Protein AF-A0A257WYM8-F1 (afdb_monomer)

Secondary structure (DSSP, 8-state):
-HHHHHHHHHHHHHHHS-HHHIIIIITT-EE-TT--TTSS---EE-SSTT-

pLDDT: mean 86.73, std 9.82, range [61.66, 96.75]

Sequence (51 aa):
MMQQFWAVCLSRFEQELPAQQFHTWIKGLRIDPCADAATESLALVAPNRFV

Nearest PDB structures (foldseek):
  8fl4-assembly1_SC  TM=3.871E-01  e=3.332E+00  Homo sapiens
  7ls2-assembly1_H2  TM=3.816E-01  e=7.769E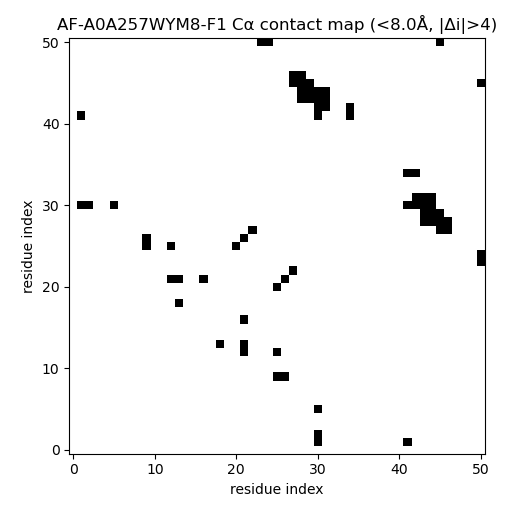+00  Mus musculus
  8fkz-assembly1_SC  TM=3.842E-01  e=8.947E+00  Homo sapiens

Foldseek 3Di:
DLQVVLVVVLVVCCVVDDVVCSVPPPPQWDFDPPPDPPDPDTDIDHPDPVD

Solvent-accessible surface area (backbone atoms only — not comparable to full-atom values): 3251 Å² total; per-residue (Å²): 111,68,70,61,52,51,52,52,50,51,60,48,42,61,73,75,39,59,68,67,55,29,59,69,58,50,72,64,51,40,73,43,90,81,57,54,88,87,48,100,66,88,50,69,43,56,91,48,93,89,85

Structure (mmCIF, N/CA/C/O backbone):
data_AF-A0A257WYM8-F1
#
_entry.id   AF-A0A257WYM8-F1
#
loop_
_atom_site.group_PDB
_atom_site.id
_atom_site.type_symbol
_atom_site.label_atom_id
_atom_site.label_alt_id
_atom_site.label_comp_id
_atom_site.label_asym_id
_atom_site.label_entity_id
_atom_site.label_seq_id
_atom_site.pdbx_PDB_ins_code
_atom_site.Cartn_x
_atom_site.Cartn_y
_atom_site.Car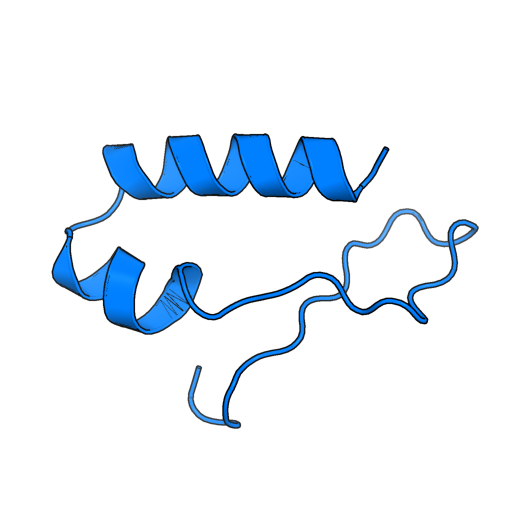tn_z
_atom_site.occupancy
_atom_site.B_iso_or_equiv
_atom_site.auth_seq_id
_atom_site.auth_comp_id
_atom_site.auth_asym_id
_atom_site.auth_atom_id
_atom_site.pdbx_PDB_model_num
ATOM 1 N N . MET A 1 1 ? 14.271 -2.275 -7.975 1.00 70.31 1 MET A N 1
ATOM 2 C CA . MET A 1 1 ? 14.583 -0.994 -7.303 1.00 70.31 1 MET A CA 1
ATOM 3 C C . MET A 1 1 ? 13.310 -0.208 -6.983 1.00 70.31 1 MET A C 1
ATOM 5 O O . MET A 1 1 ? 13.070 0.047 -5.812 1.00 70.31 1 MET A O 1
ATOM 9 N N . MET A 1 2 ? 12.429 0.048 -7.962 1.00 80.50 2 MET A N 1
ATOM 10 C CA . MET A 1 2 ? 11.175 0.795 -7.746 1.00 80.50 2 MET A CA 1
ATOM 11 C C . MET A 1 2 ? 10.203 0.158 -6.732 1.00 80.50 2 MET A C 1
ATOM 13 O O . MET A 1 2 ? 9.635 0.858 -5.903 1.00 80.50 2 MET A O 1
ATOM 17 N N . GLN A 1 3 ? 10.083 -1.178 -6.724 1.00 81.12 3 GLN A N 1
ATOM 18 C CA . GLN A 1 3 ? 9.273 -1.922 -5.738 1.00 81.12 3 GLN A CA 1
ATOM 19 C C . GLN A 1 3 ? 9.697 -1.654 -4.290 1.00 81.12 3 GLN A C 1
ATOM 21 O O . GLN A 1 3 ? 8.862 -1.472 -3.410 1.00 81.12 3 GLN A O 1
ATOM 26 N N . GLN A 1 4 ? 11.005 -1.587 -4.045 1.00 86.19 4 GLN A N 1
ATOM 27 C CA . GLN A 1 4 ? 11.537 -1.330 -2.711 1.00 86.19 4 GLN A CA 1
ATOM 28 C C . GLN A 1 4 ? 11.343 0.134 -2.307 1.00 86.19 4 GLN A C 1
ATOM 30 O O . GLN A 1 4 ? 11.015 0.406 -1.157 1.00 86.19 4 GLN A O 1
ATOM 35 N N . PHE A 1 5 ? 11.478 1.066 -3.255 1.00 88.69 5 PHE A N 1
ATOM 36 C CA . PHE A 1 5 ? 11.171 2.477 -3.028 1.00 88.69 5 PHE A CA 1
ATOM 37 C C . PHE A 1 5 ? 9.699 2.680 -2.640 1.00 88.69 5 PHE A C 1
ATOM 39 O O . PHE A 1 5 ? 9.421 3.275 -1.602 1.00 88.69 5 PHE A O 1
ATOM 46 N N . TRP A 1 6 ? 8.762 2.106 -3.403 1.00 90.44 6 TRP A N 1
ATOM 47 C CA . TRP A 1 6 ? 7.334 2.189 -3.082 1.00 90.44 6 TRP A CA 1
ATOM 48 C C . TRP A 1 6 ? 7.000 1.560 -1.727 1.00 90.44 6 TRP A C 1
ATOM 50 O O . TRP A 1 6 ? 6.235 2.141 -0.966 1.00 90.44 6 TRP A O 1
ATOM 60 N N . ALA A 1 7 ? 7.614 0.426 -1.374 1.00 90.81 7 ALA A N 1
ATOM 61 C CA . ALA A 1 7 ? 7.427 -0.184 -0.057 1.00 90.81 7 ALA A CA 1
ATOM 62 C C . ALA A 1 7 ? 7.876 0.742 1.092 1.00 90.81 7 ALA A C 1
ATOM 64 O O . ALA A 1 7 ? 7.197 0.831 2.116 1.00 90.81 7 ALA A O 1
ATOM 65 N N . VAL A 1 8 ? 8.980 1.477 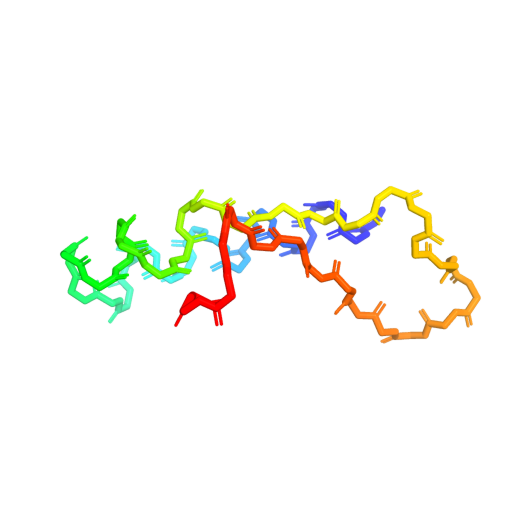0.911 1.00 94.00 8 VAL A N 1
ATOM 66 C CA . VAL A 1 8 ? 9.430 2.494 1.877 1.00 94.00 8 VAL A CA 1
ATOM 67 C C . VAL A 1 8 ? 8.435 3.653 1.951 1.00 94.00 8 VAL A C 1
ATOM 69 O O . VAL A 1 8 ? 8.080 4.070 3.053 1.00 94.00 8 VAL A O 1
ATOM 72 N N . CYS A 1 9 ? 7.948 4.153 0.811 1.00 93.56 9 CYS A N 1
ATOM 73 C CA . CYS A 1 9 ? 6.911 5.189 0.779 1.00 93.56 9 CYS A CA 1
ATOM 74 C C . CYS A 1 9 ? 5.643 4.738 1.510 1.00 93.56 9 CYS A C 1
ATOM 76 O O . CYS A 1 9 ? 5.112 5.490 2.321 1.00 93.56 9 CYS A O 1
ATOM 78 N N . LEU A 1 10 ? 5.197 3.502 1.279 1.00 94.31 10 LEU A N 1
ATOM 79 C CA . LEU A 1 10 ? 4.006 2.939 1.905 1.00 94.31 10 LEU A CA 1
ATOM 80 C C . LEU A 1 10 ? 4.132 2.924 3.434 1.00 94.31 10 LEU A C 1
ATOM 82 O O . LEU A 1 10 ? 3.220 3.367 4.126 1.00 94.31 10 LEU A O 1
ATOM 86 N N . SER A 1 11 ? 5.288 2.492 3.945 1.00 95.12 11 SER A N 1
ATOM 87 C CA . SER A 1 11 ? 5.574 2.474 5.384 1.00 95.12 11 SER A CA 1
ATOM 88 C C . SER A 1 11 ? 5.580 3.876 6.005 1.00 95.12 11 SER A C 1
ATOM 90 O O . SER A 1 11 ? 5.113 4.050 7.128 1.00 95.12 11 SER A O 1
ATOM 92 N N . ARG A 1 12 ? 6.067 4.887 5.274 1.00 96.19 12 ARG A N 1
ATOM 93 C CA . ARG A 1 12 ? 6.023 6.287 5.728 1.00 96.19 12 ARG A CA 1
ATOM 94 C C . ARG A 1 12 ? 4.604 6.842 5.714 1.00 96.19 12 ARG A C 1
ATOM 96 O O . ARG A 1 12 ? 4.166 7.411 6.707 1.00 96.19 12 ARG A O 1
ATOM 103 N N . PHE A 1 13 ? 3.857 6.619 4.635 1.00 95.88 13 PHE A N 1
ATOM 104 C CA . PHE A 1 13 ? 2.472 7.076 4.531 1.00 95.88 13 PHE A CA 1
ATOM 105 C C . PHE A 1 13 ? 1.569 6.465 5.601 1.00 95.88 13 PHE A C 1
ATOM 107 O O . PHE A 1 13 ? 0.676 7.148 6.089 1.00 95.88 13 PHE A O 1
ATOM 114 N N . GLU A 1 14 ? 1.812 5.218 5.998 1.00 95.12 14 GLU A N 1
ATOM 115 C CA . GLU A 1 14 ? 1.081 4.573 7.092 1.00 95.12 14 GLU A CA 1
ATOM 116 C C . GLU A 1 14 ? 1.284 5.282 8.443 1.00 95.12 14 GLU A C 1
ATOM 118 O O . GLU A 1 14 ? 0.387 5.270 9.283 1.00 95.12 14 GLU A O 1
ATOM 123 N N . GLN A 1 15 ? 2.439 5.921 8.648 1.00 96.12 15 GLN A N 1
ATOM 124 C CA . GLN A 1 15 ? 2.763 6.654 9.875 1.00 96.12 15 GLN A CA 1
ATOM 125 C C . GLN A 1 15 ? 2.320 8.121 9.823 1.00 96.12 15 GLN A C 1
ATOM 127 O O . GLN A 1 15 ? 1.967 8.694 10.852 1.00 96.12 15 GLN A O 1
ATOM 132 N N . GLU A 1 16 ? 2.359 8.737 8.641 1.00 96.75 16 GLU A N 1
ATOM 133 C CA . GLU A 1 16 ? 2.114 10.173 8.466 1.00 96.75 16 GLU A CA 1
ATOM 134 C C . GLU A 1 16 ? 0.648 10.510 8.156 1.00 96.75 16 GLU A C 1
ATOM 136 O O . GLU A 1 16 ? 0.189 11.610 8.471 1.00 96.75 16 GLU A O 1
ATOM 141 N N . LEU A 1 17 ? -0.107 9.589 7.549 1.00 94.56 17 LEU A N 1
ATOM 142 C CA . LEU A 1 17 ? -1.499 9.826 7.169 1.00 94.56 17 LEU A CA 1
ATOM 143 C C . LEU A 1 17 ? -2.484 9.288 8.217 1.00 94.56 17 LEU A C 1
ATOM 145 O O . LEU A 1 17 ? -2.252 8.242 8.826 1.00 94.56 17 LEU A O 1
ATOM 149 N N . PRO A 1 18 ? -3.663 9.920 8.367 1.00 96.38 18 PRO A N 1
ATOM 150 C CA . PRO A 1 18 ? -4.768 9.324 9.105 1.00 96.38 18 PRO A CA 1
ATOM 151 C C . PRO A 1 18 ? -5.113 7.934 8.553 1.00 96.38 18 PRO A C 1
ATOM 153 O O . PRO A 1 18 ? -5.246 7.761 7.338 1.00 96.38 18 PRO A O 1
ATOM 156 N N . ALA A 1 19 ? -5.351 6.962 9.439 1.00 92.75 19 ALA A N 1
ATOM 157 C CA . ALA A 1 19 ? -5.577 5.560 9.065 1.00 92.75 19 ALA A CA 1
ATOM 158 C C . ALA A 1 19 ? -6.650 5.376 7.973 1.00 92.75 19 ALA A C 1
ATOM 160 O O . ALA A 1 19 ? -6.493 4.560 7.065 1.00 92.75 19 ALA A O 1
ATOM 161 N N . GLN A 1 20 ? -7.730 6.163 8.020 1.00 93.44 20 GLN A N 1
ATOM 162 C CA . GLN A 1 20 ? -8.782 6.128 7.003 1.00 93.44 20 GLN A CA 1
ATOM 163 C C . GLN A 1 20 ? -8.281 6.587 5.628 1.00 93.44 20 GLN A C 1
ATOM 165 O O . GLN A 1 20 ? -8.613 5.963 4.621 1.00 93.44 20 GLN A O 1
ATOM 170 N N . GLN A 1 21 ? -7.478 7.651 5.571 1.00 92.56 21 GLN A N 1
ATOM 171 C CA . GLN A 1 21 ? -6.939 8.162 4.313 1.00 92.56 21 GLN A CA 1
ATOM 172 C C . GLN A 1 21 ? -5.926 7.186 3.719 1.00 92.56 21 GLN A C 1
ATOM 174 O O . GLN A 1 21 ? -6.021 6.856 2.540 1.00 92.56 21 GLN A O 1
ATOM 179 N N . PHE A 1 22 ? -5.024 6.648 4.540 1.00 95.38 22 PHE A N 1
ATOM 180 C CA . PHE A 1 22 ? -4.063 5.651 4.083 1.00 95.38 22 PHE A CA 1
ATOM 181 C C . PHE A 1 22 ? -4.756 4.409 3.503 1.00 95.38 22 PHE A C 1
ATOM 183 O O . PHE A 1 22 ? -4.452 3.983 2.387 1.00 95.38 22 PHE A O 1
ATOM 190 N N . HIS A 1 23 ? -5.733 3.849 4.222 1.00 92.94 23 HIS A N 1
ATOM 191 C CA . HIS A 1 23 ? -6.452 2.659 3.770 1.00 92.94 23 HIS A CA 1
ATOM 192 C C . HIS A 1 23 ? -7.306 2.891 2.524 1.00 92.94 23 HIS A C 1
ATOM 194 O O . HIS A 1 23 ? -7.403 1.990 1.694 1.00 92.94 23 HIS A O 1
ATOM 200 N N . THR A 1 24 ? -7.910 4.073 2.394 1.00 92.56 24 THR A N 1
ATOM 201 C CA . THR A 1 24 ? -8.800 4.387 1.267 1.00 92.56 24 THR A CA 1
ATOM 202 C C . THR A 1 24 ? -8.011 4.731 0.007 1.00 92.56 24 THR A C 1
ATOM 204 O O . THR A 1 24 ? -8.349 4.245 -1.069 1.00 92.56 24 THR A O 1
ATOM 207 N N . TRP A 1 25 ? -6.958 5.542 0.140 1.00 93.00 25 TRP A N 1
ATOM 208 C CA . TRP A 1 25 ? -6.282 6.163 -1.002 1.00 93.00 25 TRP A CA 1
ATOM 209 C C . TRP A 1 25 ? -4.956 5.498 -1.370 1.00 93.00 25 TRP A C 1
ATOM 211 O O . TRP A 1 25 ? -4.603 5.457 -2.540 1.00 93.00 25 TRP A O 1
ATOM 221 N N . ILE A 1 26 ? -4.208 4.970 -0.397 1.00 94.44 26 ILE A N 1
ATOM 222 C CA . ILE A 1 26 ? -2.800 4.595 -0.610 1.00 94.44 26 ILE A CA 1
ATOM 223 C C . ILE A 1 26 ? -2.594 3.079 -0.609 1.00 94.44 26 ILE A C 1
ATOM 225 O O . ILE A 1 26 ? -1.940 2.545 -1.502 1.00 94.44 26 ILE A O 1
ATOM 229 N N . LYS A 1 27 ? -3.186 2.352 0.346 1.00 92.31 27 LYS A N 1
ATOM 230 C CA . LYS A 1 27 ? -2.968 0.902 0.528 1.00 92.31 27 LYS A CA 1
ATOM 231 C C . LYS A 1 27 ? -3.314 0.056 -0.704 1.00 92.31 27 LYS A C 1
ATOM 233 O O . LYS A 1 27 ? -2.753 -1.023 -0.885 1.00 92.31 27 LYS A O 1
ATOM 238 N N . GLY A 1 28 ? -4.256 0.518 -1.526 1.00 91.44 28 GLY A N 1
ATOM 239 C CA . GLY A 1 28 ? -4.688 -0.176 -2.740 1.00 91.44 28 GLY A CA 1
ATOM 240 C C . GLY A 1 28 ? -3.771 0.018 -3.951 1.00 91.44 28 GLY A C 1
ATOM 241 O O . GLY A 1 28 ? -3.895 -0.745 -4.909 1.00 91.44 28 GLY A O 1
ATOM 242 N N . LEU A 1 29 ? -2.873 1.005 -3.920 1.00 93.25 29 LEU A N 1
ATOM 243 C CA . LEU A 1 29 ? -2.026 1.363 -5.055 1.00 93.25 29 LEU A CA 1
ATOM 244 C C . LEU A 1 29 ? -0.889 0.353 -5.242 1.00 93.25 29 LEU A C 1
ATOM 246 O O . LEU A 1 29 ? -0.224 -0.063 -4.287 1.00 93.25 29 LEU A O 1
ATOM 250 N N . ARG A 1 30 ? -0.644 -0.034 -6.494 1.00 89.69 30 ARG A N 1
ATOM 251 C CA . ARG A 1 30 ? 0.395 -1.007 -6.869 1.00 89.69 30 ARG A CA 1
ATOM 252 C C . ARG A 1 30 ? 1.276 -0.439 -7.963 1.00 89.69 30 ARG A C 1
ATOM 254 O O . ARG A 1 30 ? 0.782 0.306 -8.791 1.00 89.69 30 ARG A O 1
ATOM 261 N N . ILE A 1 31 ? 2.548 -0.818 -8.010 1.00 89.38 31 ILE A N 1
ATOM 262 C CA . ILE A 1 31 ? 3.410 -0.421 -9.130 1.00 89.38 31 ILE A CA 1
ATOM 263 C C . ILE A 1 31 ? 2.905 -1.060 -10.422 1.00 89.38 31 ILE A C 1
ATOM 265 O O . ILE A 1 31 ? 2.610 -2.258 -10.437 1.00 89.38 31 ILE A O 1
ATOM 269 N N . ASP A 1 32 ? 2.837 -0.264 -11.488 1.00 87.88 32 ASP A N 1
ATOM 270 C CA . ASP A 1 32 ? 2.570 -0.768 -12.830 1.00 87.88 32 ASP A CA 1
ATOM 271 C C . ASP A 1 32 ? 3.731 -1.678 -13.284 1.00 87.88 32 ASP A C 1
ATOM 273 O O . ASP A 1 32 ? 4.875 -1.222 -13.378 1.00 87.88 32 ASP A O 1
ATOM 277 N N . PRO A 1 33 ? 3.480 -2.973 -13.550 1.00 75.56 33 PRO A N 1
ATOM 278 C CA . PRO A 1 33 ? 4.521 -3.910 -13.962 1.00 75.56 33 PRO A CA 1
ATOM 279 C C . PRO A 1 33 ? 5.091 -3.617 -15.358 1.00 75.56 33 PRO A C 1
ATOM 281 O O . PRO A 1 33 ? 6.153 -4.142 -15.684 1.00 75.56 33 PRO A O 1
ATOM 284 N N . CYS A 1 34 ? 4.400 -2.815 -16.172 1.00 74.00 34 CYS A N 1
ATOM 285 C CA . CYS A 1 34 ? 4.825 -2.402 -17.507 1.00 74.00 34 CYS A CA 1
ATOM 286 C C . CYS A 1 34 ? 5.563 -1.051 -17.496 1.00 74.00 34 CYS A C 1
ATOM 288 O O . CYS A 1 34 ? 5.999 -0.584 -18.546 1.00 74.00 34 CYS A O 1
ATOM 290 N N . ALA A 1 35 ? 5.700 -0.407 -16.330 1.00 71.44 35 ALA A N 1
ATOM 291 C CA . ALA A 1 35 ? 6.448 0.837 -16.217 1.00 71.44 35 ALA A CA 1
ATOM 292 C C . ALA A 1 35 ? 7.901 0.609 -16.643 1.00 71.44 35 ALA A C 1
ATOM 294 O O . ALA A 1 35 ? 8.623 -0.198 -16.050 1.00 71.44 35 ALA A O 1
ATOM 295 N N . ASP A 1 36 ? 8.304 1.316 -17.693 1.00 63.53 36 ASP A N 1
ATOM 296 C CA . ASP A 1 36 ? 9.60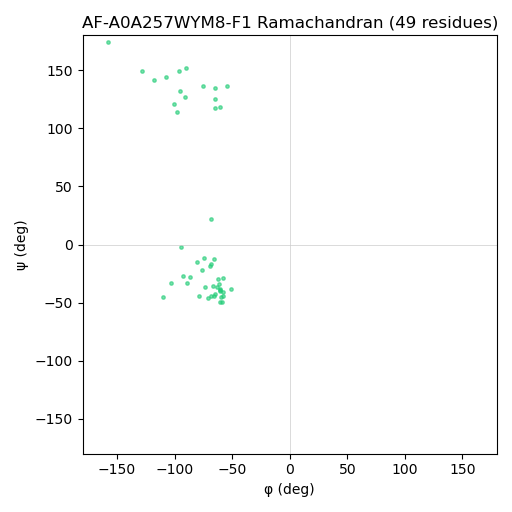8 1.147 -18.306 1.00 63.53 36 ASP A CA 1
ATOM 297 C C . ASP A 1 36 ? 10.701 1.567 -17.316 1.00 63.53 36 ASP A C 1
ATOM 299 O O . ASP A 1 36 ? 10.704 2.684 -16.793 1.00 63.53 36 ASP A O 1
ATOM 303 N N . ALA A 1 37 ? 11.652 0.672 -17.048 1.00 61.66 37 ALA A N 1
ATOM 304 C CA . ALA A 1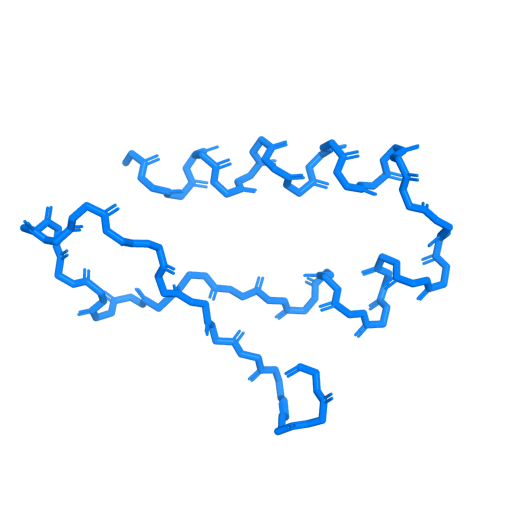 37 ? 12.749 0.949 -16.121 1.00 61.66 37 ALA A CA 1
ATOM 305 C C . ALA A 1 37 ? 13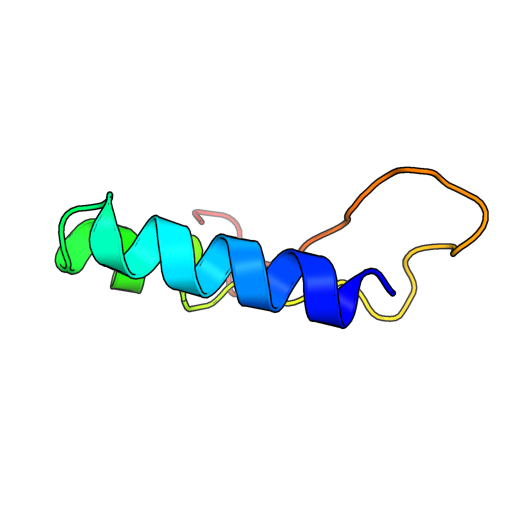.690 2.056 -16.637 1.00 61.66 37 ALA A C 1
ATOM 307 O O . ALA A 1 37 ? 14.527 2.547 -15.881 1.00 61.66 37 ALA A O 1
ATOM 308 N N . ALA A 1 38 ? 13.561 2.426 -17.917 1.00 62.00 38 ALA A N 1
ATOM 309 C CA . ALA A 1 38 ? 14.279 3.526 -18.549 1.00 62.00 38 ALA A CA 1
ATOM 310 C C . ALA A 1 38 ? 13.727 4.911 -18.173 1.00 62.00 38 ALA A C 1
ATOM 312 O O . ALA A 1 38 ? 14.448 5.903 -18.276 1.00 62.00 38 ALA A O 1
ATOM 313 N N . THR A 1 39 ? 12.470 4.997 -17.737 1.00 63.88 39 THR A N 1
ATOM 314 C CA . THR A 1 39 ? 11.890 6.248 -17.247 1.00 63.88 39 THR A CA 1
ATOM 315 C C . THR A 1 39 ? 12.094 6.356 -15.740 1.00 63.88 39 THR A C 1
ATOM 317 O O . THR A 1 39 ? 11.708 5.465 -14.991 1.00 63.88 39 THR A O 1
ATOM 320 N N . GLU A 1 40 ? 12.668 7.465 -15.265 1.00 71.75 40 GLU A N 1
ATOM 321 C CA . GLU A 1 40 ? 12.849 7.778 -13.832 1.00 71.75 40 GLU A CA 1
ATOM 322 C C . GLU A 1 40 ? 11.515 8.055 -13.097 1.00 71.75 40 GLU A C 1
ATOM 324 O O . GLU A 1 40 ? 11.475 8.730 -12.069 1.00 71.75 40 GLU A O 1
ATOM 329 N N . SER A 1 41 ? 10.395 7.566 -13.629 1.00 79.06 41 SER A N 1
ATOM 330 C CA . SER A 1 41 ? 9.047 7.783 -13.122 1.00 79.06 41 SER A CA 1
ATOM 331 C C . SER A 1 41 ? 8.482 6.519 -12.469 1.00 79.06 41 SER A C 1
ATOM 333 O O . SER A 1 41 ? 8.711 5.389 -12.897 1.00 79.06 41 SER A O 1
ATOM 335 N N . LEU A 1 42 ? 7.707 6.721 -11.401 1.00 84.00 42 LEU A N 1
ATOM 336 C CA . LEU A 1 42 ? 6.929 5.676 -10.743 1.00 84.00 42 LEU A CA 1
ATOM 337 C C . LEU A 1 42 ? 5.488 5.747 -11.253 1.00 84.00 42 LEU A C 1
ATOM 339 O O . LEU A 1 42 ? 4.779 6.708 -10.959 1.00 84.00 42 LEU A O 1
ATOM 343 N N . ALA A 1 43 ? 5.043 4.720 -11.973 1.00 88.06 43 ALA A N 1
ATOM 344 C CA . ALA A 1 43 ? 3.639 4.561 -12.333 1.00 88.06 43 ALA A CA 1
ATOM 345 C C . ALA A 1 43 ? 2.933 3.642 -11.326 1.00 88.06 43 ALA A C 1
ATOM 347 O O . ALA A 1 43 ? 3.436 2.567 -10.985 1.00 88.06 43 ALA A O 1
ATOM 348 N N . LEU A 1 44 ? 1.766 4.079 -10.848 1.00 90.19 44 LEU A N 1
ATOM 349 C CA . LEU A 1 44 ? 0.927 3.336 -9.913 1.00 90.19 44 LEU A CA 1
ATOM 350 C C . LEU A 1 44 ? -0.430 3.028 -10.546 1.00 90.19 44 LEU A C 1
ATOM 352 O O . LEU A 1 44 ? -1.024 3.862 -11.224 1.00 90.19 44 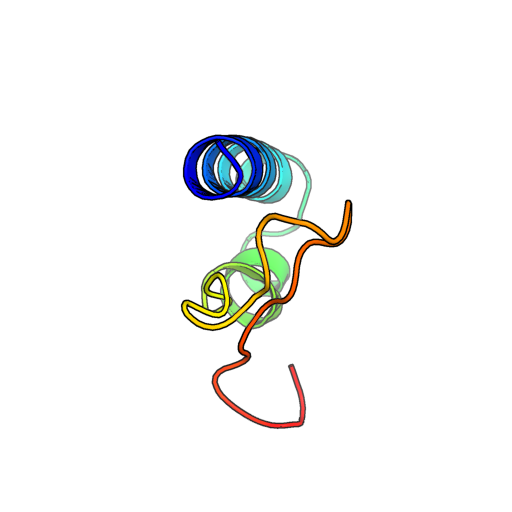LEU A O 1
ATO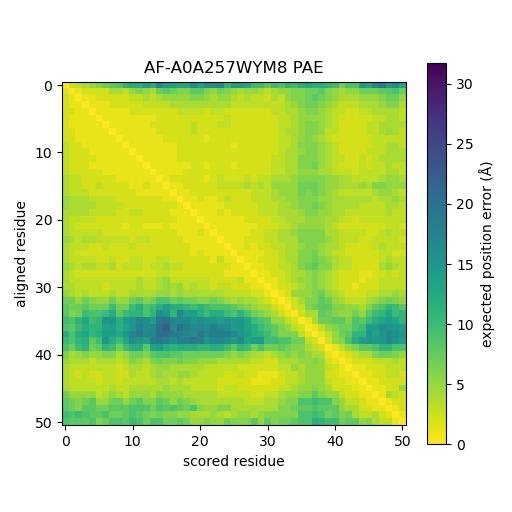M 356 N N . VAL A 1 45 ? -0.933 1.834 -10.267 1.00 92.00 45 VAL A N 1
ATOM 357 C CA . VAL A 1 45 ? -2.252 1.352 -10.656 1.00 92.00 45 VAL A CA 1
ATOM 358 C C . VAL A 1 45 ? -3.184 1.469 -9.458 1.00 92.00 45 VAL A C 1
ATOM 360 O O . VAL A 1 45 ? -2.940 0.867 -8.407 1.00 92.00 45 VAL A O 1
ATOM 363 N N . ALA A 1 46 ? -4.259 2.232 -9.639 1.00 92.38 46 ALA A N 1
ATOM 364 C CA . ALA A 1 46 ? -5.337 2.378 -8.675 1.00 92.38 46 ALA A CA 1
ATOM 365 C C . ALA A 1 46 ? -6.443 1.329 -8.903 1.00 92.38 46 ALA A C 1
ATOM 367 O O . ALA A 1 46 ? -6.663 0.886 -10.033 1.00 92.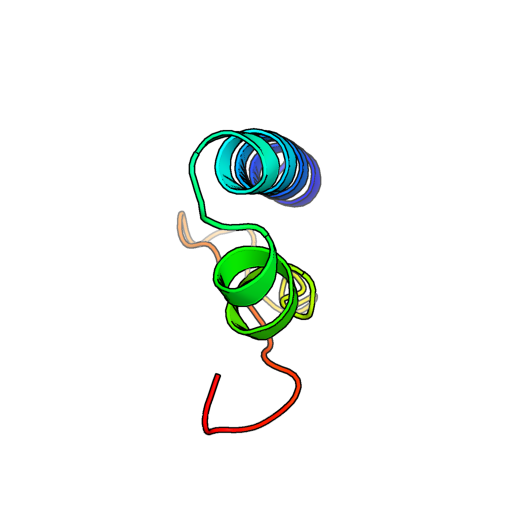38 46 ALA A O 1
ATOM 368 N N . PRO A 1 47 ? -7.178 0.925 -7.850 1.00 88.69 47 PRO A N 1
ATOM 369 C CA . PRO A 1 47 ? -8.267 -0.049 -7.969 1.00 88.69 47 PRO A CA 1
ATOM 370 C C . PRO A 1 47 ? -9.492 0.494 -8.720 1.00 88.69 47 PRO A C 1
ATOM 372 O O . PRO A 1 47 ? -10.347 -0.276 -9.155 1.00 88.69 47 PRO A O 1
ATOM 375 N N . ASN A 1 48 ? -9.618 1.814 -8.838 1.00 89.69 48 ASN A N 1
ATOM 376 C CA . ASN A 1 48 ? -10.666 2.499 -9.584 1.00 89.69 48 ASN A CA 1
ATOM 377 C C . ASN A 1 48 ? -10.182 3.913 -9.953 1.00 89.69 48 ASN A C 1
ATOM 379 O O . ASN A 1 48 ? -9.127 4.336 -9.505 1.00 89.69 48 ASN A O 1
ATOM 383 N N . ARG A 1 49 ? -10.969 4.646 -10.750 1.00 85.44 49 ARG A N 1
ATOM 384 C CA . ARG A 1 49 ? -10.630 6.007 -11.214 1.00 85.44 49 ARG A CA 1
ATOM 385 C C . ARG A 1 49 ? -10.764 7.118 -10.167 1.00 85.44 49 ARG A C 1
ATOM 387 O O . ARG A 1 49 ? -10.485 8.267 -10.485 1.00 85.44 49 ARG A O 1
ATOM 394 N N . PHE A 1 50 ? -11.385 6.823 -9.026 1.00 82.75 50 PHE A N 1
ATOM 395 C CA . PHE A 1 50 ? -11.652 7.829 -8.001 1.00 82.75 50 PHE A CA 1
ATOM 396 C C . PHE A 1 50 ? -10.466 7.990 -7.059 1.00 82.75 50 PHE A C 1
ATOM 398 O O . PHE A 1 50 ? -10.312 9.077 -6.514 1.00 82.75 50 PHE A O 1
ATOM 405 N N . VAL A 1 51 ? -9.682 6.922 -6.888 1.00 80.06 51 VAL A N 1
ATOM 406 C CA . VAL A 1 51 ? -8.433 6.864 -6.124 1.00 80.06 51 VAL A CA 1
ATOM 407 C C . VAL A 1 51 ? -7.255 7.314 -6.975 1.00 80.06 51 VAL A C 1
ATOM 409 O O . VAL A 1 51 ? -7.201 6.898 -8.153 1.00 80.06 51 VAL A O 1
#

Radius of gyration: 11.64 Å; Cα contacts (8 Å, |Δi|>4): 35; chains: 1; bounding box: 26×14×28 Å

Mean predicted aligned error: 4.43 Å